Protein AF-A0A6G3UJX2-F1 (afdb_monomer)

Secondary structure (DSSP, 8-state):
---EEPPHHHHHHHHH-BTTB-----------PPTT---HHHHHHHHHHHHHHTSGGGGEEEEE-SSSTT-EEEEE-TT--HHHH----PPPHHHHSTTSSHHHHHHHHHHHHH-

Nearest PDB structures (foldseek):
  6sgb-assembly1_F8  TM=3.178E-01  e=5.827E+00  Trypanosoma brucei brucei
  5x11-assembly2_E  TM=3.121E-01  e=9.107E+00  Bacillus spizizenii str. W23
  7qtt-assembly1_Y  TM=1.478E-01  e=2.889E+00  Homo sapiens

Structure (mmCIF, N/CA/C/O backbone):
data_AF-A0A6G3UJX2-F1
#
_entry.id   AF-A0A6G3UJX2-F1
#
loop_
_atom_site.group_PDB
_atom_site.id
_atom_site.type_symbol
_atom_site.label_atom_id
_atom_site.label_alt_id
_atom_site.label_comp_id
_atom_site.label_asym_id
_atom_site.label_entity_id
_atom_site.label_seq_id
_atom_site.pdbx_PDB_ins_code
_atom_site.Cartn_x
_atom_site.Cartn_y
_atom_site.Cartn_z
_atom_site.occupancy
_atom_site.B_iso_or_equiv
_atom_site.auth_seq_id
_atom_site.auth_comp_id
_atom_site.auth_asym_id
_atom_site.auth_atom_id
_atom_site.pdbx_PDB_model_num
ATOM 1 N N . MET A 1 1 ? 4.577 6.142 -24.236 1.00 51.69 1 MET A N 1
ATOM 2 C CA . MET A 1 1 ? 4.872 6.291 -22.796 1.00 51.69 1 MET A CA 1
ATOM 3 C C . MET A 1 1 ? 6.225 5.651 -22.559 1.00 51.69 1 MET A C 1
ATOM 5 O O . MET A 1 1 ? 6.405 4.525 -23.002 1.00 51.69 1 MET A O 1
ATOM 9 N N . GLY A 1 2 ? 7.193 6.395 -22.024 1.00 61.78 2 GLY A N 1
ATOM 10 C CA . GLY A 1 2 ? 8.542 5.872 -21.802 1.00 61.78 2 GLY A CA 1
ATOM 11 C C . GLY A 1 2 ? 8.551 4.868 -20.654 1.00 61.78 2 GLY A C 1
ATOM 12 O O . GLY A 1 2 ? 7.850 5.061 -19.665 1.00 61.78 2 GLY A O 1
ATOM 13 N N . THR A 1 3 ? 9.320 3.798 -20.806 1.00 77.12 3 THR A N 1
ATOM 14 C CA . THR A 1 3 ? 9.584 2.835 -19.739 1.00 77.12 3 THR A CA 1
ATOM 15 C C . THR A 1 3 ? 10.478 3.504 -18.697 1.00 77.12 3 THR A C 1
ATOM 17 O O . THR A 1 3 ? 11.625 3.836 -18.990 1.00 77.12 3 THR A O 1
ATOM 20 N N . GLU A 1 4 ? 9.952 3.743 -17.498 1.00 92.81 4 GLU A N 1
ATOM 21 C CA . GLU A 1 4 ? 10.730 4.270 -16.375 1.00 92.81 4 GLU A CA 1
ATOM 22 C C . GLU A 1 4 ? 11.387 3.094 -15.642 1.00 92.81 4 GLU A C 1
ATOM 24 O O . GLU A 1 4 ? 10.706 2.330 -14.955 1.00 92.81 4 GLU A O 1
ATOM 29 N N . LEU A 1 5 ? 12.698 2.918 -15.822 1.00 95.75 5 LEU A N 1
ATOM 30 C CA . LEU A 1 5 ? 13.464 1.893 -15.107 1.00 95.75 5 LEU A CA 1
ATOM 31 C C . LEU A 1 5 ? 13.463 2.171 -13.599 1.00 95.75 5 LEU A C 1
ATOM 33 O O . LEU A 1 5 ? 13.448 3.328 -13.175 1.00 95.75 5 LEU A O 1
ATOM 37 N N . LEU A 1 6 ? 13.515 1.110 -12.794 1.00 95.69 6 LEU A N 1
ATOM 38 C CA . LEU A 1 6 ? 13.697 1.242 -11.350 1.00 95.69 6 LEU A CA 1
ATOM 39 C C . LEU A 1 6 ? 15.038 1.918 -11.043 1.00 95.69 6 LEU A C 1
ATOM 41 O O . LEU A 1 6 ? 16.045 1.675 -11.718 1.00 95.69 6 LEU A O 1
ATOM 45 N N . ALA A 1 7 ? 15.061 2.742 -9.994 1.00 94.88 7 ALA A N 1
ATOM 46 C CA . ALA A 1 7 ? 16.319 3.246 -9.467 1.00 94.88 7 ALA A CA 1
ATOM 47 C C . ALA A 1 7 ? 17.185 2.062 -8.984 1.00 94.88 7 ALA A C 1
ATOM 49 O O . ALA A 1 7 ? 16.637 1.049 -8.544 1.00 94.88 7 ALA A O 1
ATOM 50 N N . PRO A 1 8 ? 18.528 2.164 -9.011 1.00 95.19 8 PRO A N 1
ATOM 51 C CA . PRO A 1 8 ? 19.401 1.040 -8.658 1.00 95.19 8 PRO A CA 1
ATOM 52 C C . PRO A 1 8 ? 19.122 0.425 -7.280 1.00 95.19 8 PRO A C 1
ATOM 54 O O . PRO A 1 8 ? 19.200 -0.790 -7.124 1.00 95.19 8 PRO A O 1
ATOM 57 N N . LEU A 1 9 ? 18.769 1.252 -6.291 1.00 95.62 9 LEU A N 1
ATOM 58 C CA . LEU A 1 9 ? 18.428 0.785 -4.947 1.00 95.62 9 LEU A CA 1
ATOM 59 C C . LEU A 1 9 ? 17.088 0.032 -4.920 1.00 95.62 9 LEU A C 1
ATOM 61 O O . LEU A 1 9 ? 17.011 -1.042 -4.332 1.00 95.62 9 LEU A O 1
ATOM 65 N N . ASP A 1 10 ? 16.063 0.547 -5.601 1.00 94.69 10 ASP A N 1
ATOM 66 C CA . ASP A 1 10 ? 14.755 -0.116 -5.704 1.00 94.69 10 ASP A CA 1
ATOM 67 C C . ASP A 1 10 ? 14.883 -1.464 -6.420 1.00 94.69 10 ASP A C 1
ATOM 69 O O . ASP A 1 10 ? 14.281 -2.454 -6.014 1.00 94.69 10 ASP A O 1
ATOM 73 N N . LEU A 1 11 ? 15.716 -1.520 -7.464 1.00 95.81 11 LEU A N 1
ATOM 74 C CA . LEU A 1 11 ? 16.007 -2.752 -8.187 1.00 95.81 11 LEU A CA 1
ATOM 75 C C . LEU A 1 11 ? 16.729 -3.771 -7.294 1.00 95.81 11 LEU A C 1
ATOM 77 O O . LEU A 1 11 ? 16.470 -4.966 -7.404 1.00 95.81 11 LEU A O 1
ATOM 81 N N . ALA A 1 12 ? 17.617 -3.324 -6.403 1.00 95.12 12 ALA A N 1
ATOM 82 C CA . ALA A 1 12 ? 18.254 -4.207 -5.431 1.00 95.12 12 ALA A CA 1
ATOM 83 C C . ALA A 1 12 ? 17.230 -4.783 -4.440 1.00 95.12 12 ALA A C 1
ATOM 85 O O . ALA A 1 12 ? 17.225 -5.993 -4.227 1.00 95.12 12 ALA A O 1
ATOM 86 N N . PHE A 1 13 ? 16.326 -3.957 -3.896 1.00 95.31 13 PHE A N 1
ATOM 87 C CA . PHE A 1 13 ? 15.233 -4.435 -3.041 1.00 95.31 13 PHE A CA 1
ATOM 88 C C . PHE A 1 13 ? 14.338 -5.443 -3.766 1.00 95.31 13 PHE A C 1
ATOM 90 O O . PHE A 1 13 ? 14.065 -6.508 -3.221 1.00 95.31 13 PHE A O 1
ATOM 97 N N . TRP A 1 14 ? 13.962 -5.150 -5.014 1.00 94.06 14 TRP A N 1
ATOM 98 C CA . TRP A 1 14 ? 13.148 -6.038 -5.844 1.00 94.06 14 TRP A CA 1
ATOM 99 C C . TRP A 1 14 ? 13.765 -7.434 -6.014 1.00 94.06 14 TRP A C 1
ATOM 101 O O . TRP A 1 14 ? 13.053 -8.429 -5.944 1.00 94.06 14 TRP A O 1
ATOM 111 N N . HIS A 1 15 ? 15.085 -7.522 -6.204 1.00 93.88 15 HIS A N 1
ATOM 112 C CA . HIS A 1 15 ? 15.773 -8.808 -6.362 1.00 93.88 15 HIS A CA 1
ATOM 113 C C . HIS A 1 15 ? 16.075 -9.531 -5.044 1.00 93.88 15 HIS A C 1
ATOM 115 O O . HIS A 1 15 ? 16.268 -10.745 -5.058 1.00 93.88 15 HIS A O 1
ATOM 121 N N . LEU A 1 16 ? 16.189 -8.803 -3.930 1.00 95.62 16 LEU A N 1
ATOM 122 C CA . LEU A 1 16 ? 16.470 -9.381 -2.611 1.00 95.62 16 LEU A CA 1
ATOM 123 C C . LEU A 1 16 ? 15.206 -9.878 -1.897 1.00 95.62 16 LEU A C 1
ATOM 125 O O . LEU A 1 16 ? 15.312 -10.732 -1.016 1.00 95.62 16 LEU A O 1
ATOM 129 N N . GLU A 1 17 ? 14.035 -9.360 -2.275 1.00 94.75 17 GLU A N 1
ATOM 130 C CA . GLU A 1 17 ? 12.733 -9.789 -1.763 1.00 94.75 17 GLU A CA 1
ATOM 131 C C . GLU A 1 17 ? 12.561 -11.308 -1.870 1.00 94.75 17 GLU A C 1
ATOM 133 O O . GLU A 1 17 ? 12.780 -11.931 -2.911 1.00 94.75 17 GLU A O 1
ATOM 138 N N . SER A 1 18 ? 12.103 -11.920 -0.783 1.00 94.94 18 SER A N 1
ATOM 139 C CA . SER A 1 18 ? 11.675 -13.315 -0.786 1.00 94.94 18 SER A CA 1
ATOM 140 C C . SER A 1 18 ? 10.589 -13.534 0.256 1.00 94.94 18 SER A C 1
ATOM 142 O O . SER A 1 18 ? 10.438 -12.740 1.178 1.00 94.94 18 SER A O 1
ATOM 144 N N . ALA A 1 19 ? 9.888 -14.667 0.186 1.00 91.44 19 ALA A N 1
ATOM 145 C CA . ALA A 1 19 ? 8.888 -15.019 1.198 1.00 91.44 19 ALA A CA 1
ATOM 146 C C . ALA A 1 19 ? 9.456 -15.083 2.634 1.00 91.44 19 ALA A C 1
ATOM 148 O O . ALA A 1 19 ? 8.702 -14.941 3.589 1.00 91.44 19 ALA A O 1
ATOM 149 N N . ALA A 1 20 ? 10.767 -15.304 2.792 1.00 93.50 20 ALA A N 1
ATOM 150 C CA . ALA A 1 20 ? 11.442 -15.308 4.093 1.00 93.50 20 ALA A CA 1
ATOM 151 C C . ALA A 1 20 ? 12.030 -13.938 4.488 1.00 93.50 20 ALA A C 1
ATOM 153 O O . ALA A 1 20 ? 12.357 -13.737 5.653 1.00 93.50 20 ALA A O 1
ATOM 154 N N . HIS A 1 21 ? 12.184 -13.019 3.531 1.00 91.94 21 HIS A N 1
ATOM 155 C CA . HIS A 1 21 ? 12.770 -11.692 3.728 1.00 91.94 21 HIS A CA 1
ATOM 156 C C . HIS A 1 21 ? 11.937 -10.658 2.968 1.00 91.94 21 HIS A C 1
ATOM 158 O O . HIS A 1 21 ? 12.326 -10.248 1.868 1.00 91.94 21 HIS A O 1
ATOM 164 N N . PRO A 1 22 ? 10.773 -10.281 3.516 1.00 92.31 22 PRO A N 1
ATOM 165 C CA . PRO A 1 22 ? 10.009 -9.192 2.955 1.00 92.31 22 PRO A CA 1
ATOM 166 C C . PRO A 1 22 ? 10.760 -7.863 3.098 1.00 92.31 22 PRO A C 1
ATOM 168 O O . PRO A 1 22 ? 11.291 -7.544 4.159 1.00 92.31 22 PRO A O 1
ATOM 171 N N . MET A 1 23 ? 10.783 -7.073 2.031 1.00 93.69 23 MET A N 1
ATOM 172 C CA . MET A 1 23 ? 11.417 -5.752 1.928 1.00 93.69 23 MET A CA 1
ATOM 173 C C . MET A 1 23 ? 10.376 -4.627 1.837 1.00 93.69 23 MET A C 1
ATOM 175 O O . MET A 1 23 ? 10.714 -3.483 1.522 1.00 93.69 23 MET A O 1
ATOM 179 N N . HIS A 1 24 ? 9.104 -4.927 2.109 1.00 90.31 24 HIS A N 1
ATOM 180 C CA . HIS A 1 24 ? 8.058 -3.918 2.206 1.00 90.31 24 HIS A CA 1
ATOM 181 C C . HIS A 1 24 ? 8.083 -3.219 3.573 1.00 90.31 24 HIS A C 1
ATOM 183 O O . HIS A 1 24 ? 8.522 -3.766 4.582 1.00 90.31 24 HIS A O 1
ATOM 189 N N . LEU A 1 25 ? 7.604 -1.975 3.603 1.00 90.12 25 LEU A N 1
ATOM 190 C CA . LEU A 1 25 ? 7.429 -1.209 4.833 1.00 90.12 25 LEU A CA 1
ATOM 191 C C . LEU A 1 25 ? 5.958 -1.222 5.233 1.00 90.12 25 LEU A C 1
ATOM 193 O O . LEU A 1 25 ? 5.078 -1.042 4.390 1.00 90.12 25 LEU A O 1
ATOM 197 N N . GLY A 1 26 ? 5.703 -1.361 6.530 1.00 90.06 26 GLY A N 1
ATOM 198 C CA . GLY A 1 26 ? 4.375 -1.214 7.107 1.00 90.06 26 GLY A CA 1
ATOM 199 C C . GLY A 1 26 ? 4.331 -0.112 8.161 1.00 90.06 26 GLY A C 1
ATOM 200 O O . GLY A 1 26 ? 5.345 0.283 8.739 1.00 90.06 26 GLY A O 1
ATOM 201 N N . ALA A 1 27 ? 3.133 0.418 8.389 1.00 91.56 27 ALA A N 1
ATOM 202 C CA . ALA A 1 27 ? 2.871 1.418 9.411 1.00 91.56 27 ALA A CA 1
ATOM 203 C C . ALA A 1 27 ? 1.495 1.174 10.030 1.00 91.56 27 ALA A C 1
ATOM 205 O O . ALA A 1 27 ? 0.534 0.858 9.328 1.00 91.56 27 ALA A O 1
ATOM 206 N N . LEU A 1 28 ? 1.395 1.371 11.345 1.00 91.38 28 LEU A N 1
ATOM 207 C CA . LEU A 1 28 ? 0.139 1.318 12.083 1.00 91.38 28 LEU A CA 1
ATOM 208 C C . LEU A 1 28 ? -0.258 2.732 12.508 1.00 91.38 28 LEU A C 1
ATOM 210 O O . LEU A 1 28 ? 0.484 3.404 13.222 1.00 91.38 28 LEU A O 1
ATOM 214 N N . ALA A 1 29 ? -1.442 3.168 12.085 1.00 91.06 29 ALA A N 1
ATOM 215 C CA . ALA A 1 29 ? -2.020 4.448 12.470 1.00 91.06 29 ALA A CA 1
ATOM 216 C C . ALA A 1 29 ? -3.429 4.244 13.032 1.00 91.06 29 ALA A C 1
ATOM 218 O O . ALA A 1 29 ? -4.211 3.449 12.510 1.00 91.06 29 ALA A O 1
ATOM 219 N N . VAL A 1 30 ? -3.747 4.980 14.096 1.00 88.81 30 VAL A N 1
ATOM 220 C CA . VAL A 1 30 ? -5.040 4.920 14.783 1.00 88.81 30 VAL A CA 1
ATOM 221 C C . VAL A 1 30 ? -5.732 6.263 14.641 1.00 88.81 30 VAL A C 1
ATOM 223 O O . VAL A 1 30 ? -5.144 7.308 14.911 1.00 88.81 30 VAL A O 1
ATOM 226 N N . PHE A 1 31 ? -6.993 6.220 14.224 1.00 87.88 31 PHE A N 1
ATOM 227 C CA . PHE A 1 31 ? -7.816 7.399 13.990 1.00 87.88 31 PHE A CA 1
ATOM 228 C C . PHE A 1 31 ? -9.069 7.333 14.857 1.00 87.88 31 PHE A C 1
ATOM 230 O O . PHE A 1 31 ? -9.621 6.256 15.079 1.00 87.88 31 PHE A O 1
ATOM 237 N N . ALA A 1 32 ? -9.536 8.494 15.306 1.00 85.44 32 ALA A N 1
ATOM 238 C CA . ALA A 1 32 ? -10.848 8.653 15.916 1.00 85.44 32 ALA A CA 1
ATOM 239 C C . ALA A 1 32 ? -11.735 9.469 14.964 1.00 85.44 32 ALA A C 1
ATOM 241 O O . ALA A 1 32 ? -11.261 10.475 14.423 1.00 85.44 32 ALA A O 1
ATOM 242 N N . PRO A 1 33 ? -12.995 9.064 14.729 1.00 84.00 33 PRO A N 1
ATOM 243 C CA . PRO A 1 33 ? -13.899 9.870 13.928 1.00 84.00 33 PRO A CA 1
ATOM 244 C C . PRO A 1 33 ? -14.247 11.176 14.663 1.00 84.00 33 PRO A C 1
ATOM 246 O O . PRO A 1 33 ? -14.266 11.208 15.899 1.00 84.00 33 PRO A O 1
ATOM 249 N N . PRO A 1 34 ? -14.554 12.261 13.929 1.00 87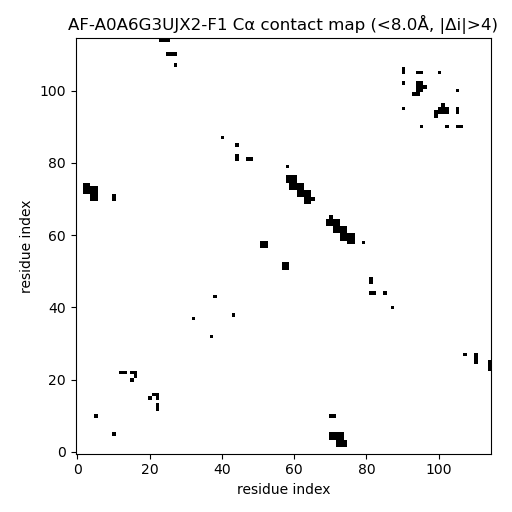.31 34 PRO A N 1
ATOM 250 C CA . PRO A 1 34 ? -15.146 13.453 14.522 1.00 87.31 34 PRO A CA 1
ATOM 251 C C . PRO A 1 34 ? -16.431 13.118 15.302 1.00 87.31 34 PRO A C 1
ATOM 253 O O . PRO A 1 34 ? -17.136 12.173 14.937 1.00 87.31 34 PRO A O 1
ATOM 256 N N . PRO A 1 35 ? -16.791 13.896 16.340 1.00 89.12 35 PRO A N 1
ATOM 257 C CA . PRO A 1 35 ? -18.039 13.686 17.069 1.00 89.12 35 PRO A CA 1
ATOM 258 C C . PRO A 1 35 ? -19.252 13.649 16.129 1.00 89.12 35 PRO A C 1
ATOM 260 O O . PRO A 1 35 ? -19.453 14.564 15.334 1.00 89.12 35 PRO A O 1
ATOM 263 N N . GLY A 1 36 ? -20.059 12.588 16.223 1.00 86.31 36 GLY A N 1
ATOM 264 C CA . GLY A 1 36 ? -21.257 12.400 15.396 1.00 86.31 36 GLY A CA 1
ATOM 265 C C . GLY A 1 36 ? -21.000 11.906 13.967 1.00 86.31 36 GLY A C 1
ATOM 266 O O . GLY A 1 36 ? -21.957 11.746 13.215 1.00 86.31 36 GLY A O 1
ATOM 267 N N . ALA A 1 37 ? -19.746 11.647 13.589 1.00 84.75 37 ALA A N 1
ATOM 268 C CA . ALA A 1 37 ? -19.412 11.045 12.307 1.00 84.75 37 ALA A CA 1
ATOM 269 C C . ALA A 1 37 ? -19.221 9.529 12.450 1.00 84.75 37 ALA A C 1
ATOM 271 O O . ALA A 1 37 ? -18.425 9.066 13.263 1.00 84.75 37 ALA A O 1
ATOM 272 N N . ASP A 1 38 ? -19.897 8.766 11.598 1.00 83.62 38 ASP A N 1
ATOM 273 C CA . ASP A 1 38 ? -19.544 7.382 11.294 1.00 83.62 38 ASP A CA 1
ATOM 274 C C . ASP A 1 38 ? -19.588 7.219 9.769 1.00 83.62 38 ASP A C 1
ATOM 276 O O . ASP A 1 38 ? -20.649 6.946 9.208 1.00 83.62 38 ASP A O 1
ATOM 280 N N . PRO A 1 39 ? -18.471 7.479 9.064 1.00 81.62 39 PRO A N 1
ATOM 281 C CA . PRO A 1 39 ? -18.441 7.385 7.605 1.00 81.62 39 PRO A CA 1
ATOM 282 C C . PRO A 1 39 ? -18.707 5.955 7.115 1.00 81.62 39 PRO A C 1
ATOM 284 O O . PRO A 1 39 ? -19.055 5.753 5.954 1.00 81.62 39 PRO A O 1
ATOM 287 N N . GLY A 1 40 ? -18.555 4.955 7.985 1.00 88.44 40 GLY A N 1
ATOM 288 C CA . GLY A 1 40 ? -18.642 3.565 7.594 1.00 88.44 40 GLY A CA 1
ATOM 289 C C . GLY A 1 40 ? -17.480 3.116 6.692 1.00 88.44 40 GLY A C 1
ATOM 290 O O . GLY A 1 40 ? -16.621 3.898 6.274 1.00 88.44 40 GLY A O 1
ATOM 291 N N . PRO A 1 41 ? -17.416 1.809 6.411 1.00 88.38 41 PRO A N 1
ATOM 292 C CA . PRO A 1 41 ? -16.326 1.196 5.654 1.00 88.38 41 PRO A CA 1
ATOM 293 C C . PRO A 1 41 ? -16.309 1.608 4.175 1.00 88.38 41 PRO A C 1
ATOM 295 O O . PRO A 1 41 ? -15.229 1.769 3.613 1.00 88.38 41 PRO A O 1
ATOM 298 N N . ASP A 1 42 ? -17.479 1.790 3.560 1.00 91.12 42 ASP A N 1
ATOM 299 C CA . ASP A 1 42 ? -17.584 2.042 2.119 1.00 91.12 42 ASP A CA 1
ATOM 300 C C . ASP A 1 42 ? -17.116 3.461 1.774 1.00 91.12 42 ASP A C 1
ATOM 302 O O . ASP A 1 42 ? -16.282 3.630 0.888 1.00 91.12 42 ASP A O 1
ATOM 306 N N . ALA A 1 43 ? -17.519 4.472 2.555 1.00 91.25 43 ALA A N 1
ATOM 307 C CA . ALA A 1 43 ? -17.036 5.841 2.354 1.00 91.25 43 ALA A CA 1
ATOM 308 C C . ALA A 1 43 ? -15.523 5.970 2.609 1.00 91.25 43 ALA A C 1
ATOM 310 O O . ALA A 1 43 ? -14.841 6.767 1.961 1.00 91.25 43 ALA A O 1
ATOM 311 N N . LEU A 1 44 ? -14.966 5.179 3.537 1.00 91.31 44 LEU A N 1
ATOM 312 C CA . LEU A 1 44 ? -13.518 5.131 3.748 1.00 91.31 44 LEU A CA 1
ATOM 313 C C . LEU A 1 44 ? -12.798 4.542 2.528 1.00 91.31 44 LEU A C 1
ATOM 315 O O . LEU A 1 44 ? -11.754 5.055 2.126 1.00 91.31 44 LEU A O 1
ATOM 319 N N . LEU A 1 45 ? -13.351 3.488 1.930 1.00 92.94 45 LEU A N 1
ATOM 320 C CA . LEU A 1 45 ? -12.787 2.874 0.736 1.00 92.94 45 LEU A CA 1
ATOM 321 C C . LEU A 1 45 ? -12.836 3.817 -0.471 1.00 92.94 45 LEU A C 1
ATOM 323 O O . LEU A 1 45 ? -11.829 3.965 -1.163 1.00 92.94 45 LEU A O 1
ATOM 327 N N . GLU A 1 46 ? -13.959 4.508 -0.677 1.00 92.38 46 GLU A N 1
ATOM 328 C CA . GLU A 1 46 ? -14.095 5.543 -1.708 1.00 92.38 46 GLU A CA 1
ATOM 329 C C . GLU A 1 46 ? -13.057 6.659 -1.524 1.00 92.38 46 GLU A C 1
ATOM 331 O O . GLU A 1 46 ? -12.378 7.048 -2.478 1.00 92.38 46 GLU A O 1
ATOM 336 N N . LEU A 1 47 ? -12.865 7.132 -0.286 1.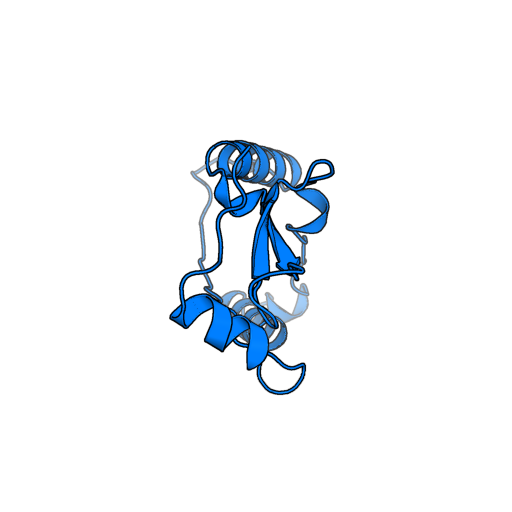00 91.94 47 LEU A N 1
ATOM 337 C CA . LEU A 1 47 ? -11.859 8.145 0.038 1.00 91.94 47 LEU A CA 1
ATOM 338 C C . LEU A 1 47 ? -10.437 7.668 -0.290 1.00 91.94 47 LEU A C 1
ATOM 340 O O . LEU A 1 47 ? -9.649 8.422 -0.870 1.00 91.94 47 LEU A O 1
ATOM 344 N N . LEU A 1 48 ? -10.091 6.436 0.090 1.00 92.31 48 LEU A N 1
ATOM 345 C CA . LEU A 1 48 ? -8.780 5.852 -0.196 1.00 92.31 48 LEU A CA 1
ATOM 346 C C . LEU A 1 48 ? -8.565 5.682 -1.703 1.00 92.31 48 LEU A C 1
ATOM 348 O O . LEU A 1 48 ? -7.506 6.058 -2.203 1.00 92.31 48 LEU A O 1
ATOM 352 N N . GLY A 1 49 ? -9.573 5.199 -2.433 1.00 91.94 49 GLY A N 1
ATOM 353 C CA . GLY A 1 49 ? -9.530 5.062 -3.889 1.00 91.94 49 GLY A CA 1
ATOM 354 C C . GLY A 1 49 ? -9.323 6.402 -4.595 1.00 91.94 49 GLY A C 1
ATOM 355 O O . GLY A 1 49 ? -8.430 6.530 -5.436 1.00 91.94 49 GLY A O 1
ATOM 356 N N . ALA A 1 50 ? -10.068 7.436 -4.194 1.00 92.12 50 ALA A N 1
ATOM 357 C CA . ALA A 1 50 ? -9.925 8.785 -4.737 1.00 92.12 50 ALA A CA 1
ATOM 358 C C . ALA A 1 50 ? -8.524 9.371 -4.482 1.00 92.12 50 ALA A C 1
ATOM 360 O O . ALA A 1 50 ? -7.913 9.950 -5.383 1.00 92.12 50 ALA A O 1
ATOM 361 N N . ARG A 1 51 ? -7.974 9.187 -3.274 1.00 92.44 51 ARG A N 1
ATOM 362 C CA . ARG A 1 51 ? -6.607 9.630 -2.947 1.00 92.44 51 ARG A CA 1
ATOM 363 C C . ARG A 1 51 ? -5.546 8.847 -3.715 1.00 92.44 51 ARG A C 1
ATOM 365 O O . ARG A 1 51 ? -4.597 9.451 -4.205 1.00 92.44 51 ARG A O 1
ATOM 372 N N . ALA A 1 52 ? -5.714 7.534 -3.860 1.00 91.12 52 ALA A N 1
ATOM 373 C CA . ALA A 1 52 ? -4.794 6.701 -4.626 1.00 91.12 52 ALA A CA 1
ATOM 374 C C . ALA A 1 52 ? -4.760 7.105 -6.107 1.00 91.12 52 ALA A C 1
ATOM 376 O O . ALA A 1 52 ? -3.687 7.174 -6.705 1.00 91.12 52 ALA A O 1
ATOM 377 N N . ALA A 1 53 ? -5.909 7.466 -6.689 1.00 87.44 53 ALA A N 1
ATOM 378 C CA . ALA A 1 53 ? -5.986 7.946 -8.068 1.00 87.44 53 ALA A CA 1
ATOM 379 C C . ALA A 1 53 ? -5.131 9.205 -8.318 1.00 87.44 53 ALA A C 1
ATOM 381 O O . ALA A 1 53 ? -4.546 9.340 -9.399 1.00 87.44 53 ALA A O 1
ATOM 382 N N . ALA A 1 54 ? -5.011 10.076 -7.308 1.00 89.56 54 ALA A N 1
ATOM 383 C CA . ALA A 1 54 ? -4.211 11.300 -7.345 1.00 89.56 54 ALA A CA 1
ATOM 384 C C . ALA A 1 54 ? -2.695 11.071 -7.184 1.00 89.56 54 ALA A C 1
ATOM 386 O O . ALA A 1 54 ? -1.918 12.000 -7.401 1.00 89.56 54 ALA A O 1
ATOM 387 N N . ILE A 1 55 ? -2.258 9.856 -6.831 1.00 92.94 55 ILE A N 1
ATOM 388 C CA . ILE A 1 55 ? -0.844 9.496 -6.663 1.00 92.94 55 ILE A CA 1
ATOM 389 C C . ILE A 1 55 ? -0.481 8.472 -7.749 1.00 92.94 55 ILE A C 1
ATOM 391 O O . ILE A 1 55 ? -0.688 7.275 -7.551 1.00 92.94 55 ILE A O 1
ATOM 395 N N . PRO A 1 56 ? 0.081 8.897 -8.901 1.00 90.06 56 PRO A N 1
ATOM 396 C CA . PRO A 1 56 ? 0.308 8.015 -10.049 1.00 90.06 56 PRO A CA 1
ATOM 397 C C . PRO A 1 56 ? 1.045 6.718 -9.709 1.00 90.06 56 PRO A C 1
ATOM 399 O O . PRO A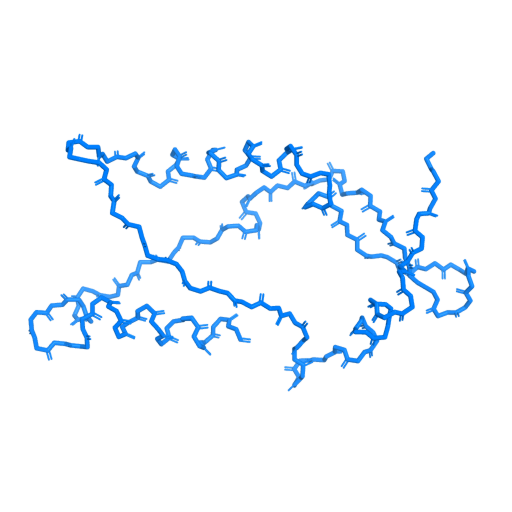 1 56 ? 0.666 5.660 -10.201 1.00 90.06 56 PRO A O 1
ATOM 402 N N . ARG A 1 57 ? 2.046 6.784 -8.820 1.00 91.75 57 ARG A N 1
ATOM 403 C CA . ARG A 1 57 ? 2.864 5.629 -8.428 1.00 91.75 57 ARG A CA 1
ATOM 404 C C . ARG A 1 57 ? 2.059 4.507 -7.760 1.00 91.75 57 ARG A C 1
ATOM 406 O O . ARG A 1 57 ? 2.416 3.352 -7.941 1.00 91.75 57 ARG A O 1
ATOM 413 N N . LEU A 1 58 ? 0.963 4.817 -7.058 1.00 92.69 58 LEU A N 1
ATOM 414 C CA . LEU A 1 58 ? 0.109 3.802 -6.422 1.00 92.69 58 LEU A CA 1
ATOM 415 C C . LEU A 1 58 ? -0.685 2.963 -7.433 1.00 92.69 58 LEU A C 1
ATOM 417 O O . LEU A 1 58 ? -1.219 1.925 -7.066 1.00 92.69 58 LEU A O 1
ATOM 421 N N . ARG A 1 59 ? -0.746 3.393 -8.699 1.00 91.19 59 ARG A N 1
ATOM 422 C CA . ARG A 1 59 ? -1.417 2.686 -9.803 1.00 91.19 59 ARG A CA 1
ATOM 423 C C . ARG A 1 59 ? -0.419 2.107 -10.803 1.00 91.19 59 ARG A C 1
ATOM 425 O O . ARG A 1 59 ? -0.695 2.000 -12.000 1.00 91.19 59 ARG A O 1
ATOM 432 N N . MET A 1 60 ? 0.785 1.812 -10.327 1.00 93.38 60 MET A N 1
ATOM 433 C CA . MET A 1 60 ? 1.847 1.211 -11.117 1.00 93.38 60 MET A CA 1
ATOM 434 C C . MET A 1 60 ? 2.273 -0.110 -10.495 1.00 93.38 60 MET A C 1
ATOM 436 O O . MET A 1 60 ? 2.169 -0.323 -9.292 1.00 93.38 60 MET A O 1
ATOM 440 N N . ARG A 1 61 ? 2.808 -0.977 -11.344 1.00 93.25 61 ARG A N 1
ATOM 441 C CA . ARG A 1 61 ? 3.407 -2.258 -10.985 1.00 93.25 61 ARG A CA 1
ATOM 442 C C . ARG A 1 61 ? 4.811 -2.349 -11.559 1.00 93.25 61 ARG A C 1
ATOM 444 O O . ARG A 1 61 ? 5.095 -1.756 -12.603 1.00 93.25 61 ARG A O 1
ATOM 451 N N . VAL A 1 62 ? 5.666 -3.111 -10.895 1.00 94.50 62 VAL A N 1
ATOM 452 C CA . VAL A 1 62 ? 6.998 -3.446 -11.399 1.00 94.50 62 VAL A CA 1
ATOM 453 C C . VAL A 1 62 ? 6.870 -4.594 -12.400 1.00 94.50 62 VAL A C 1
ATOM 455 O O . VAL A 1 62 ? 6.103 -5.533 -12.185 1.00 94.50 62 VAL A O 1
ATOM 458 N N . ARG A 1 63 ? 7.572 -4.497 -13.530 1.00 94.00 63 ARG A N 1
ATOM 459 C CA . ARG A 1 63 ? 7.665 -5.555 -14.541 1.00 94.00 63 ARG A CA 1
ATOM 460 C C . ARG A 1 63 ? 9.094 -5.698 -15.027 1.00 94.00 63 ARG A C 1
ATOM 462 O O . ARG A 1 63 ? 9.759 -4.689 -15.263 1.00 94.00 63 ARG A O 1
ATOM 469 N N . ASP A 1 64 ? 9.516 -6.935 -15.245 1.00 93.88 64 ASP A N 1
ATOM 470 C CA . ASP A 1 64 ? 10.804 -7.219 -15.867 1.00 93.88 64 ASP A CA 1
ATOM 471 C C . ASP A 1 64 ? 10.850 -6.658 -17.293 1.00 93.88 64 ASP A C 1
ATOM 473 O O . ASP A 1 64 ? 9.843 -6.625 -18.013 1.00 93.88 64 ASP A O 1
ATOM 477 N N . VAL A 1 65 ? 12.034 -6.213 -17.705 1.00 94.00 65 VAL A N 1
ATOM 478 C CA . VAL A 1 65 ? 12.293 -5.717 -19.059 1.00 94.00 65 VAL A CA 1
ATOM 479 C C . VAL A 1 65 ? 13.341 -6.573 -19.757 1.00 94.00 65 VAL A C 1
ATOM 481 O O . VAL A 1 65 ? 14.196 -7.187 -19.128 1.00 94.00 65 VAL A O 1
ATOM 484 N N . LEU A 1 66 ? 13.291 -6.601 -21.091 1.00 92.62 66 LEU A N 1
ATOM 485 C CA . LEU A 1 66 ? 14.260 -7.358 -21.885 1.00 92.62 66 LEU A CA 1
ATOM 486 C C . LEU A 1 66 ? 15.672 -6.754 -21.803 1.00 92.62 66 LEU A C 1
ATOM 488 O O . LEU A 1 66 ? 16.659 -7.484 -21.766 1.00 92.62 66 LEU A O 1
ATOM 492 N N . LEU A 1 67 ? 15.762 -5.421 -21.810 1.00 90.69 67 LEU A N 1
ATOM 493 C CA . LEU A 1 67 ? 17.012 -4.674 -21.720 1.00 90.69 67 LEU A CA 1
ATOM 494 C C . LEU A 1 67 ? 16.848 -3.483 -20.759 1.00 90.69 67 LEU A C 1
ATOM 496 O O . LEU A 1 67 ? 15.858 -2.756 -20.883 1.00 90.69 67 LEU A O 1
ATOM 500 N N . PRO A 1 68 ? 17.815 -3.241 -19.854 1.00 90.62 68 PRO A N 1
ATOM 501 C CA . PRO A 1 68 ? 18.987 -4.083 -19.577 1.00 90.62 68 PRO A CA 1
ATOM 502 C C . PRO A 1 68 ? 18.596 -5.449 -18.984 1.00 90.62 68 PRO A C 1
ATOM 504 O O . PRO A 1 68 ? 17.529 -5.591 -18.395 1.00 90.62 68 PRO A O 1
ATOM 507 N N . VAL A 1 69 ? 19.454 -6.459 -19.162 1.00 92.19 69 VAL A N 1
ATOM 508 C CA . VAL A 1 69 ? 19.222 -7.810 -18.616 1.00 92.19 69 VAL A CA 1
ATOM 509 C C . VAL A 1 69 ? 19.169 -7.742 -17.089 1.00 92.19 69 VAL A C 1
ATOM 511 O O . VAL A 1 69 ? 20.036 -7.124 -16.475 1.00 92.19 69 VAL A O 1
ATOM 514 N N . GLY A 1 70 ? 18.152 -8.368 -16.489 1.00 91.62 70 GLY A N 1
ATOM 515 C CA . GLY A 1 70 ? 17.881 -8.260 -15.050 1.00 91.62 70 GLY A CA 1
ATOM 516 C C . GLY A 1 70 ? 17.316 -6.896 -14.640 1.00 91.62 70 GLY A C 1
ATOM 517 O O . GLY A 1 70 ? 17.287 -6.564 -13.462 1.00 91.62 70 GLY A O 1
ATOM 518 N N . GLY A 1 71 ? 16.912 -6.066 -15.601 1.00 95.12 71 GLY A N 1
ATOM 519 C CA . GLY A 1 71 ? 16.239 -4.807 -15.333 1.00 95.12 71 GLY A CA 1
ATOM 520 C C . GLY A 1 71 ? 14.754 -5.010 -15.059 1.00 95.12 71 GLY A C 1
ATOM 521 O O . GLY A 1 71 ? 14.112 -5.903 -15.614 1.00 95.12 71 GLY A O 1
ATOM 522 N N . ALA A 1 72 ? 14.191 -4.088 -14.287 1.00 96.75 72 ALA A N 1
ATOM 523 C CA . ALA A 1 72 ? 12.756 -3.944 -14.123 1.00 96.75 72 ALA A CA 1
ATOM 524 C C . ALA A 1 72 ? 12.350 -2.477 -14.288 1.00 96.75 72 ALA A C 1
ATOM 526 O O . ALA A 1 72 ? 13.157 -1.557 -14.114 1.00 96.75 72 ALA A O 1
ATOM 527 N N . ALA A 1 73 ? 11.086 -2.261 -14.630 1.00 96.12 73 ALA A N 1
ATOM 528 C CA . ALA A 1 73 ? 10.522 -0.944 -14.853 1.00 96.12 73 ALA A CA 1
ATOM 529 C C . ALA A 1 73 ? 9.138 -0.796 -14.236 1.00 96.12 73 ALA A C 1
ATOM 531 O O . ALA A 1 73 ? 8.375 -1.758 -14.109 1.00 96.12 73 ALA A O 1
ATOM 532 N N . TRP A 1 74 ? 8.790 0.448 -13.932 1.00 95.25 74 TRP A N 1
ATOM 533 C CA . TRP A 1 74 ? 7.435 0.814 -13.576 1.00 95.25 74 TRP A CA 1
ATOM 534 C C . TRP A 1 74 ? 6.537 0.798 -14.813 1.00 95.25 74 TRP A C 1
ATOM 536 O O . TRP A 1 74 ? 6.845 1.377 -15.855 1.00 95.25 74 TRP A O 1
ATOM 546 N N . SER A 1 75 ? 5.382 0.158 -14.678 1.00 93.56 75 SER A N 1
ATOM 547 C CA . SER A 1 75 ? 4.350 0.075 -15.704 1.00 93.56 75 SER A CA 1
ATOM 548 C C . SER A 1 75 ? 3.007 0.438 -15.089 1.00 93.56 75 SER A C 1
ATOM 550 O O . SER A 1 75 ? 2.689 -0.017 -13.993 1.00 93.56 75 SER A O 1
ATOM 552 N N . THR A 1 76 ? 2.213 1.259 -15.775 1.00 91.88 76 THR A N 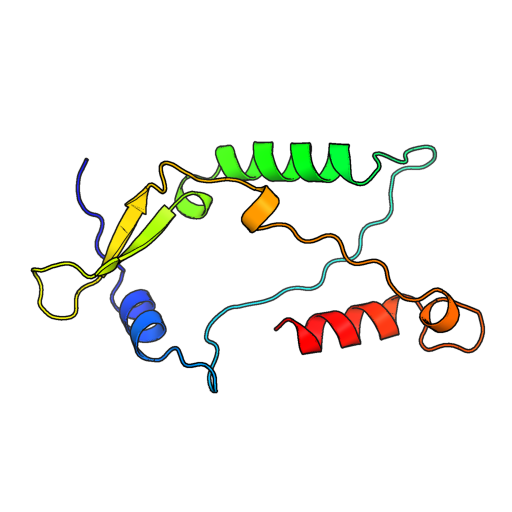1
ATOM 553 C CA . THR A 1 76 ? 0.836 1.535 -15.352 1.00 91.88 76 THR A CA 1
ATOM 554 C C . THR A 1 76 ? 0.045 0.234 -15.278 1.00 91.88 76 THR A C 1
ATOM 556 O O . THR A 1 76 ? 0.152 -0.620 -16.163 1.00 91.88 76 THR A O 1
ATOM 559 N N . ASP A 1 77 ? -0.751 0.090 -14.226 1.00 91.44 77 ASP A N 1
ATOM 560 C CA . ASP A 1 77 ? -1.706 -0.999 -14.115 1.00 91.44 77 ASP A CA 1
ATOM 561 C C . ASP A 1 77 ? -3.057 -0.562 -14.712 1.00 91.44 77 ASP A C 1
ATOM 563 O O . ASP A 1 77 ? -3.721 0.301 -14.132 1.00 91.44 77 ASP A O 1
ATOM 567 N N . PRO A 1 78 ? -3.450 -1.067 -15.900 1.00 89.44 78 PRO A N 1
ATOM 568 C CA . PRO A 1 78 ? -4.703 -0.667 -16.540 1.00 89.44 78 PRO A CA 1
ATOM 569 C C . 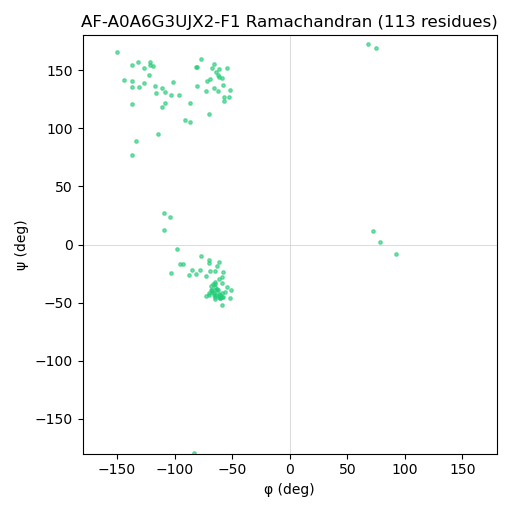PRO A 1 78 ? -5.933 -1.183 -15.785 1.00 89.44 78 PRO A C 1
ATOM 571 O O . PRO A 1 78 ? -6.996 -0.580 -15.895 1.00 89.44 78 PRO A O 1
ATOM 574 N N . ASP A 1 79 ? -5.763 -2.246 -14.998 1.00 91.56 79 ASP A N 1
ATOM 575 C CA . ASP A 1 79 ? -6.822 -2.931 -14.256 1.00 91.56 79 ASP A CA 1
ATOM 576 C C . ASP A 1 79 ? -6.774 -2.586 -12.756 1.00 91.56 79 ASP A C 1
ATOM 578 O O . ASP A 1 79 ? -7.229 -3.363 -11.916 1.00 91.56 79 ASP A O 1
ATOM 582 N N . PHE A 1 80 ? -6.181 -1.435 -12.404 1.00 90.12 80 PHE A N 1
ATOM 583 C CA . PHE A 1 80 ? -6.064 -1.005 -11.013 1.00 90.12 80 PHE A CA 1
ATOM 584 C C . PHE A 1 80 ? -7.441 -0.924 -10.346 1.00 90.12 80 PHE A C 1
ATOM 586 O O . PHE A 1 80 ? -8.309 -0.158 -10.772 1.00 90.12 80 PHE A O 1
ATOM 593 N N . ASP A 1 81 ? -7.590 -1.648 -9.240 1.00 90.62 81 ASP A N 1
ATOM 594 C CA . ASP A 1 81 ? -8.794 -1.661 -8.419 1.00 90.62 81 ASP A CA 1
ATOM 595 C C . ASP A 1 81 ? -8.408 -1.605 -6.934 1.00 90.62 81 ASP A C 1
ATOM 597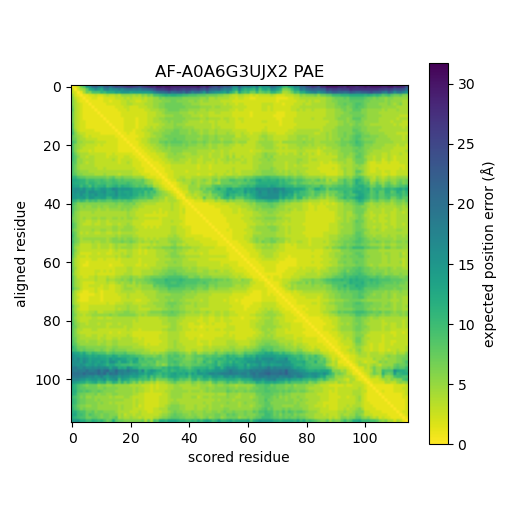 O O . ASP A 1 81 ? -7.712 -2.478 -6.407 1.00 90.62 81 ASP A O 1
ATOM 601 N N . VAL A 1 82 ? -8.890 -0.569 -6.240 1.00 90.94 82 VAL A N 1
ATOM 602 C CA . VAL A 1 82 ? -8.634 -0.338 -4.812 1.00 90.94 82 VAL A CA 1
ATOM 603 C C . VAL A 1 82 ? -9.108 -1.502 -3.934 1.00 90.94 82 VAL A C 1
ATOM 605 O O . VAL A 1 82 ? -8.504 -1.758 -2.891 1.00 90.94 82 VAL A O 1
ATOM 608 N N . HIS A 1 83 ? -10.123 -2.258 -4.363 1.00 91.69 83 HIS A N 1
ATOM 609 C CA . HIS A 1 83 ? -10.626 -3.427 -3.642 1.00 91.69 83 HIS A CA 1
ATOM 610 C C . HIS A 1 83 ? -9.594 -4.565 -3.558 1.00 91.69 83 HIS A C 1
ATOM 612 O O . HIS A 1 83 ? -9.651 -5.372 -2.629 1.00 91.69 83 HIS A O 1
ATOM 618 N N . HIS A 1 84 ? -8.612 -4.615 -4.466 1.00 91.88 84 HIS A N 1
ATOM 619 C CA . HIS A 1 84 ? -7.494 -5.561 -4.379 1.00 91.88 84 HIS A CA 1
ATOM 620 C C . HIS A 1 84 ? -6.423 -5.133 -3.365 1.00 91.88 84 HIS A C 1
ATOM 622 O O . HIS A 1 84 ? -5.675 -5.976 -2.869 1.00 91.88 84 HIS A O 1
ATOM 628 N N . HIS A 1 85 ? -6.358 -3.840 -3.038 1.00 91.38 85 HIS A N 1
ATOM 629 C CA . HIS A 1 85 ? -5.318 -3.257 -2.187 1.00 91.38 85 HIS A CA 1
ATOM 630 C C . HIS A 1 85 ? -5.786 -2.973 -0.756 1.00 91.38 85 HIS A C 1
ATOM 632 O O . HIS A 1 85 ? -4.966 -2.928 0.159 1.00 91.38 85 HIS A O 1
ATOM 638 N N . VAL A 1 86 ? -7.091 -2.794 -0.537 1.00 92.50 86 VAL A N 1
ATOM 639 C CA . VAL A 1 86 ? -7.660 -2.495 0.782 1.00 92.50 86 VAL A CA 1
ATOM 640 C C . VAL A 1 86 ? -8.462 -3.687 1.286 1.00 92.50 86 VAL A C 1
ATOM 642 O O . VAL A 1 86 ? -9.473 -4.073 0.703 1.00 92.50 86 VAL A O 1
ATOM 645 N N . ARG A 1 87 ? -8.041 -4.250 2.424 1.00 91.00 87 ARG A N 1
ATOM 646 C CA . ARG A 1 87 ? -8.773 -5.317 3.115 1.00 91.00 87 ARG A CA 1
ATOM 647 C C . ARG A 1 87 ? -9.410 -4.792 4.388 1.00 91.00 87 ARG A C 1
ATOM 649 O O . ARG A 1 87 ? -8.757 -4.175 5.224 1.00 91.00 87 ARG A O 1
ATOM 656 N N . ARG A 1 88 ? -10.695 -5.097 4.562 1.00 90.19 88 ARG A N 1
ATOM 657 C CA . ARG A 1 88 ? -11.400 -4.864 5.820 1.00 90.19 88 ARG A CA 1
ATOM 658 C C . ARG A 1 88 ? -11.192 -6.058 6.742 1.00 90.19 88 ARG A C 1
ATOM 660 O O . ARG A 1 88 ? -11.610 -7.166 6.418 1.00 90.19 88 ARG A O 1
ATOM 667 N N . VAL A 1 89 ? -10.642 -5.801 7.920 1.00 89.81 89 VAL A N 1
ATOM 668 C CA . VAL A 1 89 ? -10.544 -6.779 9.007 1.00 89.81 89 VAL A CA 1
ATOM 669 C C . VAL A 1 89 ? -11.363 -6.264 10.185 1.00 89.81 89 VAL A C 1
ATOM 671 O O . VAL A 1 89 ? -11.338 -5.073 10.492 1.00 89.81 89 VAL A O 1
ATOM 674 N N . ARG A 1 90 ? -12.139 -7.144 10.820 1.00 89.00 90 ARG A N 1
ATOM 675 C CA . ARG A 1 90 ? -12.803 -6.845 12.093 1.00 89.00 90 ARG A CA 1
ATOM 676 C C . ARG A 1 90 ? -12.012 -7.531 13.194 1.00 89.00 90 ARG A C 1
ATOM 678 O O . ARG A 1 90 ? -11.749 -8.724 13.084 1.00 89.00 90 ARG A O 1
ATOM 685 N N . LEU A 1 91 ? -11.644 -6.780 14.226 1.00 88.06 91 LEU A N 1
ATOM 686 C CA . LEU A 1 91 ? -11.034 -7.368 15.413 1.00 88.06 91 LEU A CA 1
ATOM 687 C C . LEU A 1 91 ? -12.085 -8.200 16.166 1.00 88.06 91 LEU A C 1
ATOM 689 O O . LEU A 1 91 ? -13.248 -7.778 16.211 1.00 88.06 91 LEU A O 1
ATOM 693 N N . PRO A 1 92 ? -11.711 -9.354 16.743 1.00 86.19 92 PRO A N 1
ATOM 694 C CA . PRO A 1 92 ? -12.631 -10.144 17.550 1.00 86.19 92 PRO A CA 1
ATOM 695 C C . PRO A 1 92 ? -13.173 -9.340 18.741 1.00 86.19 92 PRO A C 1
ATOM 697 O O . PRO A 1 92 ? -12.472 -8.510 19.334 1.00 86.19 92 PRO A O 1
ATOM 700 N N . ALA A 1 93 ? -14.443 -9.561 19.083 1.00 83.88 93 ALA A N 1
ATOM 701 C CA . ALA A 1 93 ? -15.122 -8.798 20.132 1.00 83.88 93 ALA A CA 1
ATOM 702 C C . ALA A 1 93 ? -14.510 -9.077 21.515 1.00 83.88 93 ALA A C 1
ATOM 704 O O . ALA A 1 93 ? -14.402 -8.185 22.349 1.00 83.88 93 ALA A O 1
ATOM 705 N N . GLU A 1 94 ? -14.047 -10.304 21.731 1.00 83.00 94 GLU A N 1
ATOM 706 C CA . GLU A 1 94 ? -13.349 -10.754 22.928 1.00 83.00 94 GLU A CA 1
ATOM 707 C C . GLU A 1 94 ? -11.990 -10.067 23.124 1.00 83.00 94 GLU A C 1
ATOM 709 O O . GLU A 1 94 ? -11.617 -9.769 24.257 1.00 83.00 94 GLU A O 1
ATOM 714 N N . GLU A 1 95 ? -11.274 -9.737 22.041 1.00 82.44 95 GLU A N 1
ATOM 715 C CA . GLU A 1 95 ? -9.988 -9.032 22.126 1.00 82.44 95 GLU A CA 1
ATOM 716 C C . GLU A 1 95 ? -10.172 -7.559 22.521 1.00 82.44 95 GLU A C 1
ATOM 718 O O . GLU A 1 95 ? -9.290 -6.950 23.128 1.00 82.44 95 GLU A O 1
ATOM 723 N N . THR A 1 96 ? -11.335 -6.988 22.200 1.00 82.56 96 THR A N 1
ATOM 724 C CA . THR A 1 96 ? -11.689 -5.590 22.481 1.00 82.56 96 THR A CA 1
ATOM 725 C C . THR A 1 96 ? -12.538 -5.408 23.746 1.00 82.56 96 THR A C 1
ATOM 727 O O . THR A 1 96 ? -12.785 -4.271 24.150 1.00 82.56 96 THR A O 1
A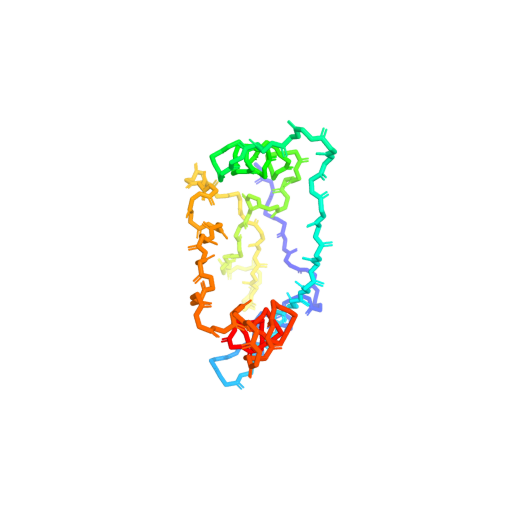TOM 730 N N . ALA A 1 97 ? -12.940 -6.498 24.407 1.00 80.00 97 ALA A N 1
ATOM 731 C CA . ALA A 1 97 ? -13.707 -6.484 25.651 1.00 80.00 97 ALA A CA 1
ATOM 732 C C . ALA A 1 97 ? -12.846 -6.162 26.899 1.00 80.00 97 ALA A C 1
ATOM 734 O O . ALA A 1 97 ? -11.624 -6.3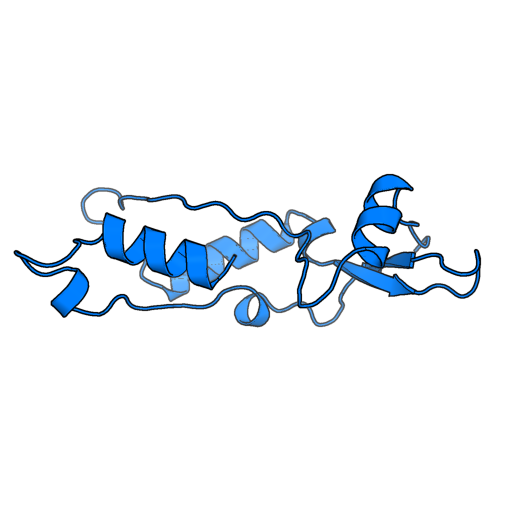52 26.887 1.00 80.00 97 ALA A O 1
ATOM 735 N N . PRO A 1 98 ? -13.462 -5.714 28.016 1.00 72.56 98 PRO A N 1
ATOM 736 C CA . PRO A 1 98 ? -12.762 -5.522 29.287 1.00 72.56 98 PRO A CA 1
ATOM 737 C C . PRO A 1 98 ? -12.079 -6.812 29.767 1.00 72.56 98 PRO A C 1
ATOM 739 O O . PRO A 1 98 ? -12.723 -7.851 29.878 1.00 72.56 98 PRO A O 1
ATOM 742 N N . GLY A 1 99 ? -10.781 -6.738 30.073 1.00 73.75 99 GLY A N 1
ATOM 743 C CA . GLY A 1 99 ? -9.962 -7.892 30.473 1.00 73.75 99 GLY A CA 1
ATOM 744 C C . GLY A 1 99 ? -9.230 -8.595 29.320 1.00 73.75 99 GLY A C 1
ATOM 745 O O . GLY A 1 99 ? -8.375 -9.436 29.589 1.00 73.75 99 GLY A O 1
ATOM 746 N N . GLY A 1 100 ? -9.518 -8.236 28.063 1.00 78.69 100 GLY A N 1
ATOM 747 C CA . GLY A 1 100 ? -8.735 -8.633 26.890 1.00 78.69 100 GLY A CA 1
ATOM 748 C C . GLY A 1 100 ? -7.504 -7.738 26.652 1.00 78.69 100 GLY A C 1
ATOM 749 O O . GLY A 1 100 ? -7.279 -6.779 27.396 1.00 78.69 100 GLY A O 1
ATOM 750 N N . PRO A 1 101 ? -6.712 -8.000 25.592 1.00 83.19 101 PRO A N 1
ATOM 751 C CA . PRO A 1 101 ? -5.573 -7.157 25.204 1.00 83.19 101 PRO A CA 1
ATOM 752 C C . PRO A 1 101 ? -5.977 -5.716 24.840 1.00 83.19 101 PRO A C 1
ATOM 754 O O . PRO A 1 101 ? -5.125 -4.827 24.767 1.00 83.19 101 PRO A O 1
ATOM 757 N N . GLY A 1 102 ? -7.271 -5.473 24.613 1.00 88.38 102 GLY A N 1
ATOM 758 C CA . GLY A 1 102 ? -7.813 -4.192 24.198 1.00 88.38 102 GLY A CA 1
ATOM 759 C C . GLY A 1 102 ? -7.529 -3.910 22.724 1.00 88.38 102 GLY A C 1
ATOM 760 O O . GLY A 1 102 ? -6.729 -4.580 22.069 1.00 88.38 102 GLY A O 1
ATOM 761 N N . PHE A 1 103 ? -8.174 -2.868 22.197 1.00 87.31 103 PHE A N 1
ATOM 762 C CA . PHE A 1 103 ? -8.055 -2.482 20.788 1.00 87.31 103 PHE A CA 1
ATOM 763 C C . PHE A 1 103 ? -6.598 -2.337 20.324 1.00 87.31 103 PHE A C 1
ATOM 765 O O . PHE A 1 103 ? -6.229 -2.872 19.284 1.00 87.31 103 PHE A O 1
ATOM 772 N N . MET A 1 104 ? -5.756 -1.658 21.110 1.00 89.44 104 MET A N 1
ATOM 773 C CA . MET A 1 104 ? -4.358 -1.419 20.738 1.00 89.44 104 MET A CA 1
ATOM 774 C C . MET A 1 104 ? -3.516 -2.696 20.712 1.00 89.44 104 MET A C 1
ATOM 776 O O . MET A 1 104 ? -2.689 -2.851 19.814 1.00 89.44 104 MET A O 1
ATOM 780 N N . GLY A 1 105 ? -3.721 -3.614 21.662 1.00 90.00 105 GLY A N 1
ATOM 781 C CA . GLY A 1 105 ? -3.011 -4.893 21.677 1.00 90.00 105 GLY A CA 1
ATOM 782 C C . GLY A 1 105 ? -3.388 -5.753 20.471 1.00 90.00 105 GLY A C 1
ATOM 783 O O . GLY A 1 105 ? -2.510 -6.230 19.754 1.00 90.00 105 GLY A O 1
ATOM 784 N N . ALA A 1 106 ? -4.688 -5.853 20.189 1.00 89.62 106 ALA A N 1
ATOM 785 C CA . ALA A 1 106 ? -5.217 -6.573 19.033 1.00 89.62 106 ALA A CA 1
ATOM 786 C C . ALA A 1 106 ? -4.730 -5.981 17.696 1.00 89.62 106 ALA A C 1
ATOM 788 O O . ALA A 1 106 ? -4.264 -6.708 16.819 1.00 89.62 106 ALA A O 1
ATOM 789 N N . ALA A 1 107 ? -4.766 -4.650 17.556 1.00 89.25 107 ALA A N 1
ATOM 790 C CA . ALA A 1 107 ? -4.293 -3.950 16.362 1.00 89.25 107 ALA A CA 1
ATOM 791 C C . ALA A 1 107 ? -2.783 -4.130 16.134 1.00 89.25 107 ALA A C 1
ATOM 793 O O . ALA A 1 107 ? -2.356 -4.314 14.998 1.00 89.25 107 ALA A O 1
ATOM 794 N N . THR A 1 108 ? -1.979 -4.114 17.201 1.00 90.56 108 THR A N 1
ATOM 795 C CA . THR A 1 108 ? -0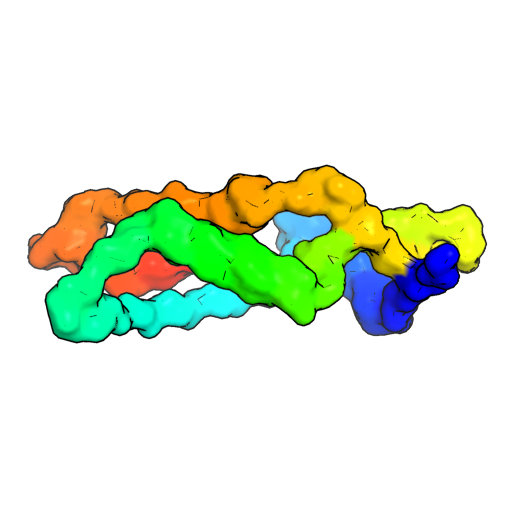.519 -4.285 17.107 1.00 90.56 108 THR A CA 1
ATOM 796 C C . THR A 1 108 ? -0.146 -5.713 16.717 1.00 90.56 108 THR A C 1
ATOM 798 O O . THR A 1 108 ? 0.711 -5.900 15.857 1.00 90.56 108 THR A O 1
ATOM 801 N N . ARG A 1 109 ? -0.820 -6.719 17.295 1.00 90.25 109 ARG A N 1
ATOM 802 C CA . ARG A 1 109 ? -0.657 -8.127 16.904 1.00 90.25 109 ARG A CA 1
ATOM 803 C C . ARG A 1 109 ? -0.985 -8.323 15.428 1.00 90.25 109 ARG A C 1
ATOM 805 O O . ARG A 1 109 ? -0.161 -8.852 14.695 1.00 90.25 109 ARG A O 1
ATOM 812 N N . LEU A 1 110 ? -2.159 -7.853 14.998 1.00 89.81 110 LEU A N 1
ATOM 813 C CA . LEU A 1 110 ? -2.585 -7.962 13.605 1.00 89.81 110 LEU A CA 1
ATOM 814 C C . LEU A 1 110 ? -1.591 -7.274 12.662 1.00 89.81 110 LEU A C 1
ATOM 816 O O . LEU A 1 110 ? -1.268 -7.818 11.614 1.00 89.81 110 LEU A O 1
ATOM 820 N N . ALA A 1 111 ? -1.082 -6.098 13.035 1.00 88.50 111 ALA A N 1
ATOM 821 C CA . ALA A 1 111 ? -0.070 -5.415 12.243 1.00 88.50 111 ALA A CA 1
ATOM 822 C C . ALA A 1 111 ? 1.205 -6.269 12.113 1.00 88.50 111 ALA A C 1
ATOM 824 O O . ALA A 1 111 ? 1.719 -6.398 11.012 1.00 88.50 111 ALA A O 1
ATOM 825 N N . GLY A 1 112 ? 1.678 -6.896 13.195 1.00 87.25 112 GLY A N 1
ATOM 826 C CA . GLY A 1 112 ? 2.848 -7.783 13.162 1.00 87.25 112 GLY A CA 1
ATOM 827 C C . GLY A 1 112 ? 2.644 -9.116 12.428 1.00 87.25 112 GLY A C 1
ATOM 828 O O . GLY A 1 112 ? 3.624 -9.778 12.123 1.00 87.25 112 GLY A O 1
ATOM 829 N N . GLU A 1 113 ? 1.403 -9.528 12.163 1.00 87.94 113 GLU A N 1
ATOM 830 C CA . GLU A 1 113 ? 1.095 -10.707 11.333 1.00 87.94 113 GLU A CA 1
ATOM 831 C C . GLU A 1 113 ? 1.000 -10.371 9.841 1.00 87.94 113 GLU A C 1
ATOM 833 O O . GLU A 1 113 ? 1.163 -11.251 8.997 1.00 87.94 113 GLU A O 1
ATOM 838 N N . LEU A 1 114 ? 0.665 -9.119 9.518 1.00 83.94 114 LEU A N 1
ATOM 839 C CA . LEU A 1 114 ? 0.473 -8.646 8.146 1.00 83.94 114 LEU A CA 1
ATOM 840 C C . LEU A 1 114 ? 1.723 -7.991 7.546 1.00 83.94 114 LEU A C 1
ATOM 842 O O . LEU A 1 114 ? 1.757 -7.811 6.329 1.00 83.94 114 LEU A O 1
ATOM 846 N N . MET A 1 115 ? 2.683 -7.606 8.389 1.00 77.19 115 MET A N 1
ATOM 847 C CA . MET A 1 115 ? 4.007 -7.088 8.025 1.00 77.19 115 MET A CA 1
ATOM 848 C C . MET A 1 115 ? 5.037 -8.210 8.121 1.00 77.19 115 MET A C 1
ATOM 850 O O . MET A 1 115 ? 5.850 -8.353 7.183 1.00 77.19 115 MET A O 1
#

pLDDT: mean 89.47, std 6.38, range [51.69, 96.75]

Mean predicted aligned error: 5.38 Å

Solvent-accessible surface area (backbone atoms only — not comparable to full-atom values): 7437 Å² total; per-residue (Å²): 133,83,80,44,64,52,54,74,68,58,48,48,48,66,71,64,44,40,98,91,44,74,76,77,86,81,84,89,83,88,84,79,71,60,93,95,54,78,73,57,73,65,54,51,50,52,51,50,41,58,56,42,69,75,36,67,72,76,41,43,42,82,41,80,42,84,73,57,78,92,31,43,23,54,38,78,44,92,80,70,53,58,76,82,75,56,81,91,80,81,80,60,67,66,39,54,32,95,92,39,68,24,62,67,46,48,52,51,53,52,48,66,73,76,97

Sequence (115 aa):
MGTELLAPLDLAFWHLESAAHPMHLGALAVFAPPPGADPGPDALLELLGARAAAIPRLRMRVRDVLLPVGGAAWSTDPDFDVHHHVRRVRLPAEETAPGGPGFMGAATRLAGELM

Radius of gyration: 18.79 Å; Cα contacts (8 Å, |Δi|>4): 86; chains: 1; bounding box: 41×29×53 Å

Foldseek 3Di:
DDWAWDDPVVLVQVVVDDPVDHPDDDDDDDDDDDVPDDCDDVNVLVVVVVVCVVPQQSQWDWDDDPPPVSIITTDGNPPDDSVVVDDDDDFDPQCCDPPHVHPVNSSVVVRVVVD